Protein AF-E6LJH0-F1 (afdb_monomer_lite)

Organism: NCBI:txid887325

Secondary structure (DSSP, 8-state):
--HHHHHHHHHHHHHHHHHT--TT-TT-HHHHHHHHHHHHHHHHHHTS-----------

Foldseek 3Di:
DDLVVVLVVLVVVLVVLVVVDDPPDPVRPSVVVSVVSVVVSVVSVVVPDPPPPPPPDDD

Sequence (59 aa):
MKKEEVISQLNDLWEHCHSMIDRRDENCVWRKDVKALEEAIRIIQNVKVRSFSKKRRRL

Radius of gyration: 17.79 Å; chains: 1; bounding box: 55×13×38 Å

Structure (mmCIF, N/CA/C/O backbone):
data_AF-E6LJH0-F1
#
_entry.id   AF-E6LJH0-F1
#
loop_
_atom_site.group_PDB
_atom_site.id
_atom_site.type_symbol
_atom_site.label_atom_id
_atom_site.label_alt_id
_atom_site.label_comp_id
_atom_site.label_asym_id
_atom_site.label_entity_id
_atom_site.label_seq_id
_atom_site.pdbx_PDB_ins_code
_atom_site.Cartn_x
_atom_site.Cartn_y
_atom_site.Cartn_z
_atom_site.occupancy
_atom_site.B_iso_or_equiv
_atom_site.auth_seq_id
_a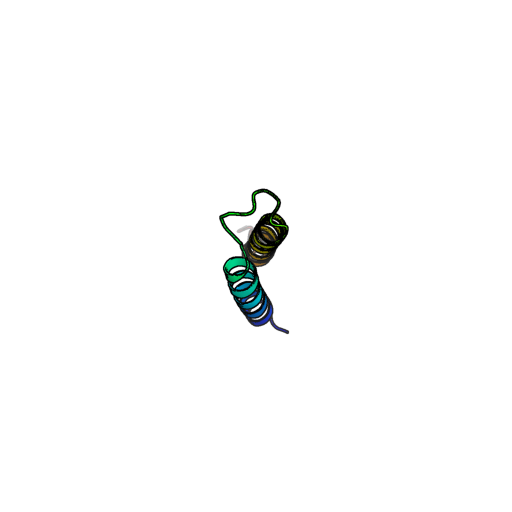tom_site.auth_comp_id
_atom_site.auth_asym_id
_atom_site.auth_atom_id
_atom_site.pdbx_PDB_model_num
ATOM 1 N N . MET A 1 1 ? -0.926 -5.168 16.763 1.00 63.03 1 MET A N 1
ATOM 2 C CA . MET A 1 1 ? -0.830 -3.851 16.103 1.00 63.03 1 MET A CA 1
ATOM 3 C C . MET A 1 1 ? -2.198 -3.202 16.081 1.00 63.03 1 MET A C 1
ATOM 5 O O . MET A 1 1 ? -3.174 -3.873 15.753 1.00 63.03 1 MET A O 1
ATOM 9 N N . LYS A 1 2 ? -2.285 -1.925 16.449 1.00 85.06 2 LYS A N 1
ATOM 10 C CA . LYS A 1 2 ? -3.505 -1.124 16.302 1.00 85.06 2 LYS A CA 1
ATOM 11 C C . LYS A 1 2 ? -3.656 -0.659 14.854 1.00 85.06 2 LYS A C 1
ATOM 13 O O . LYS A 1 2 ? -2.673 -0.523 14.135 1.00 85.06 2 LYS A O 1
ATOM 18 N N . LYS A 1 3 ? -4.889 -0.354 14.438 1.00 79.44 3 LYS A N 1
ATOM 19 C CA . LYS A 1 3 ? -5.192 0.171 13.093 1.00 79.44 3 LYS A CA 1
ATOM 20 C C . LYS A 1 3 ? -4.341 1.396 12.735 1.00 79.44 3 LYS A C 1
ATOM 22 O O . LYS A 1 3 ? -3.927 1.538 11.595 1.00 79.44 3 LYS A O 1
ATOM 27 N N . GLU A 1 4 ? -4.094 2.264 13.709 1.00 84.88 4 GLU A N 1
ATOM 28 C CA . GLU A 1 4 ? -3.302 3.487 13.536 1.00 84.88 4 GLU A CA 1
ATOM 29 C C . GLU A 1 4 ? -1.820 3.180 13.307 1.00 84.88 4 GLU A C 1
ATOM 31 O O . GLU A 1 4 ? -1.218 3.763 12.415 1.00 84.88 4 GLU A O 1
ATOM 36 N N . GLU A 1 5 ? -1.265 2.198 14.022 1.00 88.00 5 GLU A N 1
ATOM 37 C CA . GLU A 1 5 ? 0.108 1.727 13.802 1.00 88.00 5 GLU A CA 1
ATOM 38 C C . GLU A 1 5 ? 0.262 1.070 12.427 1.00 88.00 5 GLU A C 1
ATOM 40 O O . GLU A 1 5 ? 1.242 1.322 11.738 1.00 88.00 5 GLU A O 1
ATOM 45 N N . VAL A 1 6 ? -0.728 0.280 11.993 1.00 87.06 6 VAL A N 1
ATOM 46 C CA . VAL A 1 6 ? -0.732 -0.328 10.651 1.00 87.06 6 VAL A CA 1
ATOM 47 C C . VAL A 1 6 ? -0.765 0.748 9.565 1.00 87.06 6 VAL A C 1
ATOM 49 O O . VAL A 1 6 ? -0.022 0.655 8.598 1.00 87.06 6 VAL A O 1
ATOM 52 N N . ILE A 1 7 ? -1.590 1.787 9.722 1.00 86.88 7 ILE A N 1
ATOM 53 C CA . ILE A 1 7 ? -1.632 2.904 8.765 1.00 86.88 7 ILE A CA 1
ATOM 54 C C . ILE A 1 7 ? -0.298 3.657 8.756 1.00 86.88 7 ILE A C 1
ATOM 56 O O . ILE A 1 7 ? 0.183 3.989 7.679 1.00 86.88 7 ILE A O 1
ATOM 60 N N . SER A 1 8 ? 0.307 3.894 9.923 1.00 88.69 8 SER A N 1
ATOM 61 C CA . SER A 1 8 ? 1.619 4.543 10.012 1.00 88.69 8 SER A CA 1
ATOM 62 C C . SER A 1 8 ? 2.685 3.740 9.271 1.00 88.69 8 SER A C 1
ATOM 64 O O . SER A 1 8 ? 3.350 4.281 8.400 1.00 88.69 8 SER A O 1
ATOM 66 N N . GLN A 1 9 ? 2.778 2.432 9.530 1.00 90.94 9 GLN A N 1
ATOM 67 C CA . GLN A 1 9 ? 3.754 1.573 8.855 1.00 90.94 9 GLN A CA 1
ATOM 68 C C . GLN A 1 9 ? 3.528 1.499 7.341 1.00 90.94 9 GLN A C 1
ATOM 70 O O . GLN A 1 9 ? 4.486 1.458 6.574 1.00 90.94 9 GLN A O 1
ATOM 75 N N . LEU A 1 10 ? 2.269 1.487 6.895 1.00 89.81 10 LEU A N 1
ATOM 76 C CA . LEU A 1 10 ? 1.951 1.502 5.468 1.00 89.81 10 LEU A CA 1
ATOM 77 C C . LEU A 1 10 ? 2.315 2.838 4.810 1.00 89.81 10 LEU A C 1
ATOM 79 O O . LEU A 1 10 ? 2.769 2.827 3.670 1.00 89.81 10 LEU A O 1
ATOM 83 N N . ASN A 1 11 ? 2.151 3.963 5.511 1.00 88.12 11 ASN A N 1
ATOM 84 C CA . ASN A 1 11 ? 2.593 5.271 5.026 1.00 88.12 11 ASN A CA 1
ATOM 85 C C . ASN A 1 11 ? 4.121 5.339 4.912 1.00 88.12 11 ASN A C 1
ATOM 87 O O . ASN A 1 11 ? 4.621 5.782 3.883 1.00 88.12 11 ASN A O 1
ATOM 91 N N . ASP A 1 12 ? 4.850 4.847 5.916 1.00 92.38 12 ASP A N 1
ATOM 92 C CA . ASP A 1 12 ? 6.319 4.810 5.892 1.00 92.38 12 ASP A CA 1
ATOM 93 C C . ASP A 1 12 ? 6.825 3.946 4.723 1.00 92.38 12 ASP A C 1
ATOM 95 O O . ASP A 1 12 ? 7.733 4.329 3.982 1.00 92.38 12 ASP A O 1
ATOM 99 N N . LEU A 1 13 ? 6.187 2.790 4.502 1.00 90.69 13 LEU A N 1
ATOM 100 C CA . LEU A 1 13 ? 6.487 1.915 3.371 1.00 90.69 13 LEU A CA 1
ATOM 101 C C . LEU A 1 13 ? 6.158 2.580 2.028 1.00 90.69 13 LEU A C 1
ATOM 103 O O . LEU A 1 13 ? 6.940 2.479 1.085 1.00 90.69 13 LEU A O 1
ATOM 107 N N . TRP A 1 14 ? 5.021 3.272 1.936 1.00 91.56 14 TRP A N 1
ATOM 108 C CA . TRP A 1 14 ? 4.634 4.015 0.739 1.00 91.56 14 TRP A CA 1
ATOM 109 C C . TRP A 1 14 ? 5.648 5.111 0.411 1.00 91.56 14 TRP A C 1
ATOM 111 O O . TRP A 1 14 ? 6.064 5.210 -0.739 1.00 91.56 14 TRP A O 1
ATOM 121 N N . GLU A 1 15 ? 6.097 5.884 1.403 1.00 89.94 15 GLU A N 1
ATOM 122 C CA . GLU A 1 15 ? 7.092 6.945 1.214 1.00 89.94 15 GLU A CA 1
ATOM 123 C C . GLU A 1 15 ? 8.417 6.368 0.706 1.00 89.94 15 GLU A C 1
ATOM 125 O O . GLU A 1 15 ? 8.996 6.867 -0.266 1.00 89.94 15 GLU A O 1
ATOM 130 N N . HIS A 1 16 ? 8.851 5.254 1.296 1.00 89.31 16 HIS A N 1
ATOM 131 C CA . HIS A 1 16 ? 10.053 4.556 0.868 1.00 89.31 16 HIS A CA 1
ATOM 132 C C . HIS A 1 16 ? 9.940 4.047 -0.578 1.00 89.31 16 HIS A C 1
ATOM 134 O O . HIS A 1 16 ? 10.805 4.341 -1.406 1.00 89.31 16 HIS A O 1
ATOM 140 N N . CYS A 1 17 ? 8.849 3.357 -0.924 1.00 86.81 17 CYS A N 1
ATOM 141 C CA . CYS A 1 17 ? 8.604 2.874 -2.284 1.00 86.81 17 CYS A CA 1
ATOM 142 C C . CYS A 1 17 ? 8.455 4.024 -3.291 1.00 86.81 17 CYS A C 1
ATOM 144 O O . CYS A 1 17 ? 8.945 3.926 -4.414 1.00 86.81 17 CYS A O 1
ATOM 146 N N . HIS A 1 18 ? 7.832 5.134 -2.891 1.00 86.25 18 HIS A N 1
ATOM 147 C CA . HIS A 1 18 ? 7.678 6.326 -3.719 1.00 86.25 18 HIS A CA 1
ATOM 148 C C . HIS A 1 18 ? 9.028 6.998 -4.002 1.00 86.25 18 HIS A C 1
ATOM 150 O O . HIS A 1 18 ? 9.262 7.458 -5.121 1.00 86.25 18 HIS A O 1
ATOM 156 N N . SER A 1 19 ? 9.950 6.996 -3.035 1.00 87.00 19 SER A N 1
ATOM 157 C CA . SER A 1 19 ? 11.318 7.498 -3.230 1.00 87.00 19 SER A CA 1
ATOM 158 C C . SER A 1 19 ? 12.127 6.678 -4.247 1.00 87.00 19 SER A C 1
ATOM 160 O O . SER A 1 19 ? 12.995 7.225 -4.923 1.00 87.00 19 SER A O 1
ATOM 162 N N . MET A 1 20 ? 11.807 5.386 -4.399 1.00 84.38 20 MET A N 1
ATOM 163 C CA . MET A 1 20 ? 12.465 4.468 -5.337 1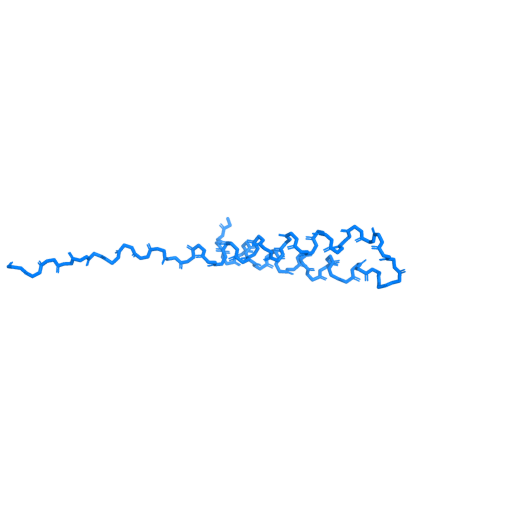.00 84.38 20 MET A CA 1
ATOM 164 C C . MET A 1 20 ? 11.883 4.512 -6.755 1.00 84.38 20 MET A C 1
ATOM 166 O O . MET A 1 20 ? 12.398 3.841 -7.652 1.00 84.38 20 MET A O 1
ATOM 170 N N . ILE A 1 21 ? 10.830 5.305 -6.991 1.00 84.44 21 ILE A N 1
ATOM 171 C CA . ILE A 1 21 ? 10.299 5.508 -8.338 1.00 84.44 21 ILE A CA 1
ATOM 172 C C . ILE A 1 21 ? 11.321 6.289 -9.164 1.00 84.44 21 ILE A C 1
ATOM 174 O O . ILE A 1 21 ? 11.454 7.510 -9.037 1.00 84.44 21 ILE A O 1
ATOM 178 N N . ASP A 1 22 ? 11.968 5.599 -10.099 1.00 82.88 22 ASP A N 1
ATOM 179 C CA . ASP A 1 22 ? 12.691 6.272 -11.166 1.00 82.88 22 ASP A CA 1
ATOM 180 C C . ASP A 1 22 ? 11.685 6.844 -12.178 1.00 82.88 22 ASP A C 1
ATOM 182 O O . ASP A 1 22 ? 10.906 6.140 -12.829 1.00 82.88 22 ASP A O 1
ATOM 186 N N . ARG A 1 23 ? 11.678 8.173 -12.309 1.00 76.81 23 ARG A N 1
ATOM 187 C CA . ARG A 1 23 ? 10.804 8.881 -13.254 1.00 76.81 23 ARG A CA 1
ATOM 188 C C . ARG A 1 23 ? 11.212 8.656 -14.710 1.00 76.81 23 ARG A C 1
ATOM 190 O O . ARG A 1 23 ? 10.398 8.921 -15.592 1.00 76.81 23 ARG A O 1
ATOM 197 N N . ARG A 1 24 ? 12.439 8.187 -14.946 1.00 79.62 24 ARG A N 1
ATOM 198 C CA . ARG A 1 24 ? 13.011 7.920 -16.272 1.00 79.62 24 ARG A CA 1
ATOM 199 C C . ARG A 1 24 ? 12.741 6.500 -16.759 1.00 79.62 24 ARG A C 1
ATOM 201 O O . ARG A 1 24 ? 12.884 6.252 -17.951 1.00 79.62 24 ARG A O 1
ATOM 208 N N . ASP A 1 25 ? 12.321 5.606 -15.867 1.00 79.69 25 ASP A N 1
ATOM 209 C CA . ASP A 1 25 ? 11.911 4.251 -16.216 1.00 79.69 25 ASP A CA 1
ATOM 210 C C . ASP A 1 25 ? 10.379 4.168 -16.325 1.00 79.69 25 ASP A C 1
ATOM 212 O O . ASP A 1 25 ? 9.634 4.323 -15.349 1.00 79.69 25 ASP A O 1
ATOM 216 N N . GLU A 1 26 ? 9.895 3.956 -17.548 1.00 70.25 26 GLU A N 1
ATOM 217 C CA . GLU A 1 26 ? 8.470 3.788 -17.851 1.00 70.25 26 GLU A CA 1
ATOM 218 C C . GLU A 1 26 ? 7.925 2.445 -17.331 1.00 70.25 26 GLU A C 1
ATOM 220 O O . GLU A 1 26 ? 6.748 2.347 -16.983 1.00 70.25 26 GLU A O 1
ATOM 225 N N . ASN A 1 27 ? 8.793 1.439 -17.174 1.00 73.69 27 ASN A N 1
ATOM 226 C CA . ASN A 1 27 ? 8.456 0.118 -16.640 1.00 73.69 27 ASN A CA 1
ATOM 227 C C . ASN A 1 27 ? 8.753 -0.020 -15.142 1.00 73.69 27 ASN A C 1
ATOM 229 O O . ASN A 1 27 ? 8.729 -1.132 -14.611 1.00 73.69 27 ASN A O 1
ATOM 233 N N . CYS A 1 28 ? 8.985 1.098 -14.451 1.00 77.88 28 CYS A N 1
ATOM 234 C CA . CYS A 1 28 ? 9.314 1.119 -13.035 1.00 77.88 28 CYS A CA 1
ATOM 235 C C . CYS A 1 28 ? 8.238 0.394 -12.205 1.00 77.88 28 CYS A C 1
ATOM 237 O O . CYS A 1 28 ? 7.124 0.896 -12.009 1.00 77.88 28 CYS A O 1
ATOM 239 N N . VAL A 1 29 ? 8.585 -0.797 -11.708 1.00 82.81 29 VAL A N 1
ATOM 240 C CA . VAL A 1 29 ? 7.697 -1.694 -10.945 1.00 82.81 29 VAL A CA 1
ATOM 241 C C . VAL A 1 29 ? 7.133 -0.983 -9.709 1.00 82.81 29 VAL A C 1
ATOM 243 O O . VAL A 1 29 ? 5.935 -1.077 -9.434 1.00 82.81 29 VAL A O 1
ATOM 246 N N . TRP A 1 30 ? 7.945 -0.117 -9.095 1.00 85.25 30 TRP A N 1
ATOM 247 C CA . TRP A 1 30 ? 7.581 0.704 -7.942 1.00 85.25 30 TRP A CA 1
ATOM 248 C C . TRP A 1 30 ? 6.345 1.579 -8.167 1.00 85.25 30 TRP A C 1
ATOM 250 O O . TRP A 1 30 ? 5.593 1.808 -7.226 1.00 85.25 30 TRP A O 1
ATOM 260 N N . ARG A 1 31 ? 6.052 2.028 -9.399 1.00 82.50 31 ARG A N 1
ATOM 261 C CA . ARG A 1 31 ? 4.819 2.796 -9.670 1.00 82.50 31 ARG A CA 1
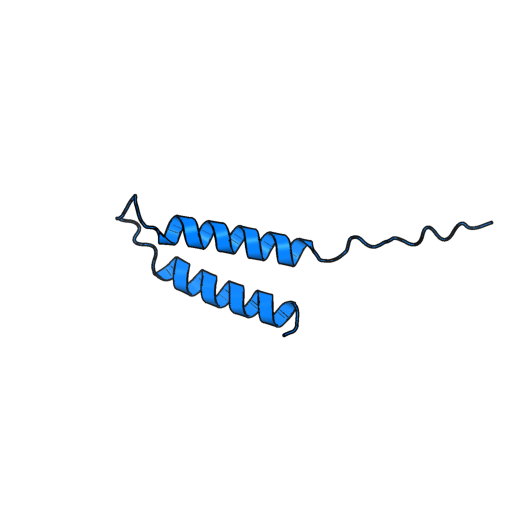ATOM 262 C C . ARG A 1 31 ? 3.562 1.966 -9.429 1.00 82.50 31 ARG A C 1
ATOM 264 O O . ARG A 1 31 ? 2.562 2.494 -8.944 1.00 82.50 31 ARG A O 1
ATOM 271 N N . LYS A 1 32 ? 3.595 0.679 -9.789 1.00 85.38 32 LYS A N 1
ATOM 272 C CA . LYS A 1 32 ? 2.469 -0.240 -9.571 1.00 85.38 32 LYS A CA 1
ATOM 273 C C . LYS A 1 32 ? 2.329 -0.564 -8.087 1.00 85.38 32 LYS A C 1
ATOM 275 O O . LYS A 1 32 ? 1.211 -0.518 -7.579 1.00 85.38 32 LYS A O 1
ATOM 280 N N . ASP A 1 33 ? 3.444 -0.799 -7.399 1.00 85.94 33 ASP A N 1
ATOM 281 C CA . ASP A 1 33 ? 3.452 -1.101 -5.963 1.00 85.94 33 ASP A CA 1
ATOM 282 C C . ASP A 1 33 ? 2.960 0.081 -5.122 1.00 85.94 33 ASP A C 1
ATOM 284 O O . ASP A 1 33 ? 2.098 -0.086 -4.263 1.00 85.94 33 ASP A O 1
ATOM 288 N N . VAL A 1 34 ? 3.421 1.298 -5.422 1.00 89.25 34 VAL A N 1
ATOM 289 C CA . VAL A 1 34 ? 2.988 2.533 -4.746 1.00 89.25 34 VAL A CA 1
ATOM 290 C C . VAL A 1 34 ? 1.491 2.772 -4.933 1.00 89.25 34 VAL A C 1
ATOM 292 O O . VAL A 1 34 ? 0.801 3.118 -3.975 1.00 89.25 34 VAL A O 1
ATOM 295 N N . LYS A 1 35 ? 0.957 2.518 -6.135 1.00 87.12 35 LYS A N 1
ATOM 296 C CA . LYS A 1 35 ? -0.483 2.619 -6.407 1.00 87.12 35 LYS A CA 1
ATOM 297 C C . LYS A 1 35 ? -1.296 1.560 -5.653 1.00 87.12 35 LYS A C 1
ATOM 299 O O . LYS A 1 35 ? -2.382 1.853 -5.160 1.00 87.12 35 LYS A O 1
ATOM 304 N N . ALA A 1 36 ? -0.783 0.333 -5.551 1.00 89.00 36 ALA A N 1
ATOM 305 C CA . ALA A 1 36 ? -1.423 -0.726 -4.772 1.00 89.00 36 ALA A CA 1
ATOM 306 C C . ALA A 1 36 ? -1.425 -0.405 -3.265 1.00 89.00 36 ALA A C 1
ATOM 308 O O . ALA A 1 36 ? -2.439 -0.603 -2.595 1.00 89.00 36 ALA A O 1
ATOM 309 N N . LEU A 1 37 ? -0.320 0.141 -2.749 1.00 89.12 37 LEU A N 1
ATOM 310 C CA . LEU A 1 37 ? -0.187 0.606 -1.365 1.00 89.12 37 LEU A CA 1
ATOM 311 C C . LEU A 1 37 ? -1.158 1.749 -1.047 1.00 89.12 37 LEU A C 1
ATOM 313 O O . LEU A 1 37 ? -1.821 1.707 -0.013 1.00 89.12 37 LEU A O 1
ATOM 317 N N . GLU A 1 38 ? -1.301 2.727 -1.943 1.00 88.12 38 GLU A N 1
ATOM 318 C CA . GLU A 1 38 ? -2.244 3.841 -1.783 1.00 88.12 38 GLU A CA 1
ATOM 319 C C . GLU A 1 38 ? -3.698 3.350 -1.667 1.00 88.12 38 GLU A C 1
ATOM 321 O O . GLU A 1 38 ? -4.420 3.725 -0.739 1.00 88.12 38 GLU A O 1
ATOM 326 N N . GLU A 1 39 ? -4.121 2.442 -2.551 1.00 88.19 39 GLU A N 1
ATOM 327 C CA . GLU A 1 39 ? -5.462 1.851 -2.489 1.00 88.19 39 GLU A CA 1
ATOM 328 C C . GLU A 1 39 ? -5.656 0.991 -1.229 1.00 88.19 39 GLU A C 1
ATOM 330 O O . GLU A 1 39 ? -6.717 1.046 -0.604 1.00 88.19 39 GLU A O 1
ATOM 335 N N . ALA A 1 40 ? -4.632 0.256 -0.784 1.00 87.38 40 ALA A N 1
ATOM 336 C CA . ALA A 1 40 ? -4.688 -0.503 0.465 1.00 87.38 40 ALA A CA 1
ATOM 337 C C . ALA A 1 40 ? -4.865 0.415 1.688 1.00 87.38 40 ALA A C 1
ATOM 339 O O . ALA A 1 40 ? -5.743 0.170 2.523 1.00 87.38 40 ALA A O 1
ATOM 340 N N . ILE A 1 41 ? -4.091 1.505 1.773 1.00 86.44 41 ILE A N 1
ATOM 341 C CA . ILE A 1 41 ? -4.218 2.523 2.827 1.00 86.44 41 ILE A CA 1
ATOM 342 C C . ILE A 1 41 ? -5.625 3.121 2.803 1.00 86.44 41 ILE A C 1
ATOM 344 O O . ILE A 1 41 ? -6.277 3.199 3.848 1.00 86.44 41 ILE A O 1
ATOM 348 N N . ARG A 1 42 ? -6.138 3.467 1.618 1.00 84.81 42 ARG A N 1
ATOM 349 C CA . ARG A 1 42 ? -7.480 4.029 1.434 1.00 84.81 42 ARG A CA 1
ATOM 350 C C . ARG A 1 42 ? -8.582 3.074 1.882 1.00 84.81 42 ARG A C 1
ATOM 352 O O . ARG A 1 42 ? -9.486 3.499 2.602 1.00 84.81 42 ARG A O 1
ATOM 359 N N . ILE A 1 43 ? -8.513 1.795 1.506 1.00 86.81 43 ILE A N 1
ATOM 360 C CA . ILE A 1 43 ? -9.466 0.763 1.942 1.00 86.81 43 ILE A CA 1
ATOM 361 C C . ILE A 1 43 ? -9.434 0.653 3.465 1.00 86.81 43 ILE A C 1
ATOM 363 O O . ILE A 1 43 ? -10.473 0.752 4.117 1.00 86.81 43 ILE A O 1
ATOM 367 N N . ILE A 1 44 ? -8.246 0.524 4.057 1.00 84.31 44 ILE A N 1
ATOM 368 C CA . ILE A 1 44 ? -8.088 0.372 5.506 1.00 84.31 44 ILE A CA 1
ATOM 369 C C . ILE A 1 44 ? -8.594 1.618 6.242 1.00 84.31 44 ILE A C 1
ATOM 371 O O . ILE A 1 44 ? -9.302 1.489 7.245 1.00 84.31 44 ILE A O 1
ATOM 375 N N . GLN A 1 45 ? -8.309 2.825 5.754 1.00 79.44 45 GLN A N 1
ATOM 376 C CA . GLN A 1 45 ? -8.812 4.075 6.327 1.00 79.44 45 GLN A CA 1
ATOM 377 C C . GLN A 1 45 ? -10.344 4.170 6.230 1.00 79.44 45 GLN A C 1
ATOM 379 O O . GLN A 1 45 ? -10.992 4.372 7.263 1.00 79.44 45 GLN A O 1
ATOM 384 N N . ASN A 1 46 ? -10.932 3.896 5.058 1.00 72.75 46 ASN A N 1
ATOM 385 C CA . ASN A 1 46 ? -12.387 3.894 4.834 1.00 72.75 46 ASN A CA 1
ATOM 386 C C . ASN A 1 46 ? -13.137 2.778 5.571 1.00 72.75 46 ASN A C 1
ATOM 388 O O . ASN A 1 46 ? -14.352 2.859 5.739 1.00 72.75 46 ASN A O 1
ATOM 392 N N . VAL A 1 47 ? -12.444 1.774 6.114 1.00 60.88 47 VAL A N 1
ATOM 393 C CA . VAL A 1 47 ? -13.057 0.804 7.040 1.00 60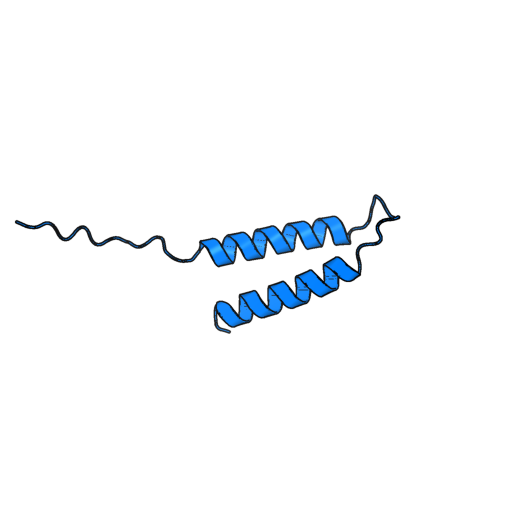.88 47 VAL A CA 1
ATOM 394 C C . VAL A 1 47 ? -13.439 1.469 8.386 1.00 60.88 47 VAL A C 1
ATOM 396 O O . VAL A 1 47 ? -14.019 0.825 9.260 1.00 60.88 47 VAL A O 1
ATOM 399 N N . LYS A 1 48 ? -13.170 2.771 8.611 1.00 51.56 48 LYS A N 1
ATOM 400 C CA . LYS A 1 48 ? -13.787 3.511 9.728 1.00 51.56 48 LYS A CA 1
ATOM 401 C C . LYS A 1 48 ? -15.279 3.772 9.436 1.00 51.56 48 LYS A C 1
ATOM 403 O O . LYS A 1 48 ? -15.666 4.787 8.879 1.00 51.56 48 LYS A O 1
ATOM 408 N N . VAL A 1 49 ? -16.087 2.867 9.994 1.00 49.16 49 VAL A N 1
ATOM 409 C CA . VAL A 1 49 ? -17.458 3.084 10.478 1.00 49.16 49 VAL A CA 1
ATOM 410 C C . VAL A 1 49 ? -18.547 3.008 9.399 1.00 49.16 49 VAL A C 1
ATOM 412 O O . VAL A 1 49 ? -19.229 3.979 9.082 1.00 49.16 49 VAL A O 1
ATOM 415 N N . ARG A 1 50 ? -18.892 1.773 9.002 1.00 41.34 50 ARG A N 1
ATOM 416 C CA . ARG A 1 50 ? -20.318 1.439 8.871 1.00 41.34 50 ARG A CA 1
ATOM 417 C C . ARG A 1 50 ? -20.888 1.529 10.289 1.00 41.34 50 ARG A C 1
ATOM 419 O O . ARG A 1 50 ? -20.958 0.533 11.004 1.00 41.34 50 ARG A O 1
ATOM 426 N N . SER A 1 51 ? -21.180 2.749 10.748 1.00 47.66 51 SER A N 1
ATOM 427 C CA . SER A 1 51 ? -21.944 2.940 11.973 1.00 47.66 51 SER A CA 1
ATOM 428 C C . SER A 1 51 ? -23.237 2.214 11.685 1.00 47.66 51 SER A C 1
ATOM 430 O O . SER A 1 51 ? -24.023 2.644 10.839 1.00 47.66 51 SER A O 1
ATOM 432 N N . PHE A 1 52 ? -23.453 1.082 12.345 1.00 47.34 52 PHE A N 1
ATOM 433 C CA . PHE A 1 52 ? -24.807 0.656 12.614 1.00 47.34 52 PHE A CA 1
ATOM 434 C C . PHE A 1 52 ? -25.386 1.767 13.480 1.00 47.34 52 PHE A C 1
ATOM 436 O O . PHE A 1 52 ? -25.3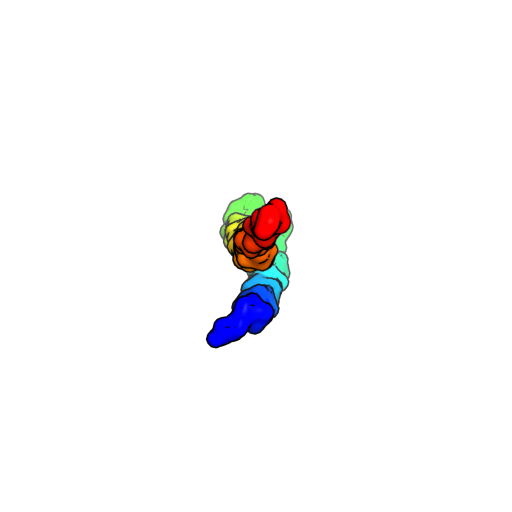44 1.703 14.707 1.00 47.34 52 PHE A O 1
ATOM 443 N N . SER A 1 53 ? -25.866 2.832 12.836 1.00 48.06 53 SER A N 1
ATOM 444 C CA . SER A 1 53 ? -26.757 3.793 13.446 1.00 48.06 53 SER A CA 1
ATOM 445 C C . SER A 1 53 ? -27.923 2.954 13.933 1.00 48.06 53 SER A C 1
ATOM 447 O O . SER A 1 53 ? -28.801 2.581 13.154 1.00 48.06 53 SER A O 1
ATOM 449 N N . LYS A 1 54 ? -27.874 2.562 15.214 1.00 51.66 54 LYS A N 1
ATOM 450 C CA . LYS A 1 54 ? -28.997 1.995 15.945 1.00 51.66 54 LYS A CA 1
ATOM 451 C C . LYS A 1 54 ? -30.126 2.986 15.729 1.00 51.66 54 LYS A C 1
ATOM 453 O O . LYS A 1 54 ? -30.174 4.032 16.372 1.00 51.66 54 LYS A O 1
ATOM 458 N N . LYS A 1 55 ? -31.018 2.669 14.793 1.00 47.75 55 LYS A N 1
ATOM 459 C CA . LYS A 1 55 ? -32.294 3.349 14.638 1.00 47.75 55 LYS A CA 1
ATOM 460 C C . LYS A 1 55 ? -33.077 2.983 15.893 1.00 47.75 55 LYS A C 1
ATOM 462 O O . LYS A 1 55 ? -33.769 1.970 15.937 1.00 47.75 55 LYS A O 1
ATOM 467 N N . ARG A 1 56 ? -32.860 3.756 16.960 1.00 52.22 56 ARG A N 1
ATOM 468 C CA . ARG A 1 56 ? -33.663 3.740 18.178 1.00 52.22 56 ARG A CA 1
ATOM 469 C C . ARG A 1 56 ? -35.064 4.127 17.705 1.00 52.22 56 ARG A C 1
ATOM 471 O O . ARG A 1 56 ? -35.320 5.297 17.434 1.00 52.22 56 ARG A O 1
ATOM 478 N N . ARG A 1 57 ? -35.927 3.133 17.469 1.00 52.41 57 ARG A N 1
ATOM 479 C CA . ARG A 1 57 ? -37.353 3.381 17.251 1.00 52.41 57 ARG A CA 1
ATOM 480 C C . ARG A 1 57 ? -37.847 4.039 18.534 1.00 52.41 57 ARG A C 1
ATOM 482 O O . ARG A 1 57 ? -37.820 3.411 19.586 1.00 52.41 57 ARG A O 1
ATOM 489 N N . ARG A 1 58 ? -38.195 5.321 18.447 1.00 54.28 58 ARG A N 1
ATOM 490 C CA . ARG A 1 58 ? -39.128 5.936 19.386 1.00 54.28 58 ARG A CA 1
ATOM 491 C C . ARG A 1 58 ? -40.495 5.349 19.058 1.00 54.28 58 ARG A C 1
ATOM 493 O O . ARG A 1 58 ? -40.998 5.635 17.975 1.00 54.28 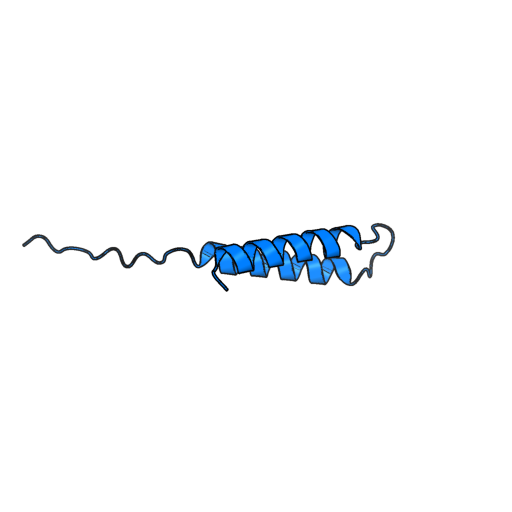58 ARG A O 1
ATOM 500 N N . LEU A 1 59 ? -41.013 4.519 19.951 1.00 55.19 59 LEU A N 1
ATOM 501 C CA . LEU A 1 59 ? -42.435 4.320 20.207 1.00 55.19 59 LEU A CA 1
ATOM 502 C C . LEU A 1 59 ? -42.572 4.162 21.719 1.00 55.19 59 LEU A C 1
ATOM 504 O O . LEU A 1 59 ? -41.747 3.402 22.276 1.00 55.19 59 LEU A O 1
#

pLDDT: mean 77.11, std 15.11, range [41.34, 92.38]